Protein 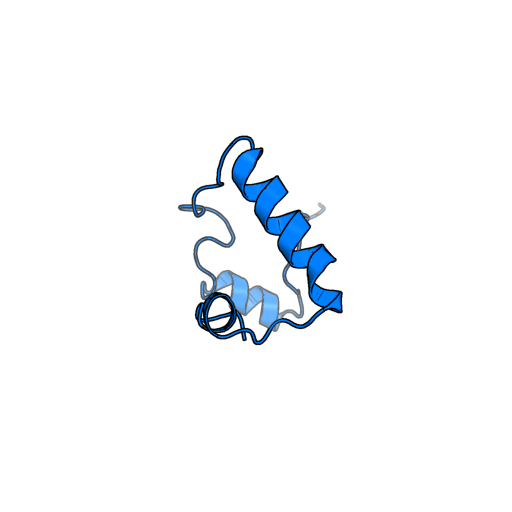AF-A0A2N2UKH3-F1 (afdb_monomer)

Radius of gyration: 18.23 Å; Cα contacts (8 Å, |Δi|>4): 13; chains: 1; bounding box: 44×26×41 Å

Mean predicted aligned error: 4.65 Å

Sequence (70 aa):
FYADGTGWDDEQLVATDISPITWRKLASRWNRGIAKPGKGVAGSVKTHSIRFKDTAAGKPPGYFVEQIED

Foldseek 3Di:
DPPVPVCVPPPPDDPVCPVVVVVVVVCVVDPPDDDDQDDPDPPSDPPDPVNVVCVVVVHDDDDDDDDDDD

Structure (mmCIF, N/CA/C/O backbone):
data_AF-A0A2N2UKH3-F1
#
_entry.id   AF-A0A2N2UKH3-F1
#
loop_
_atom_site.group_PDB
_at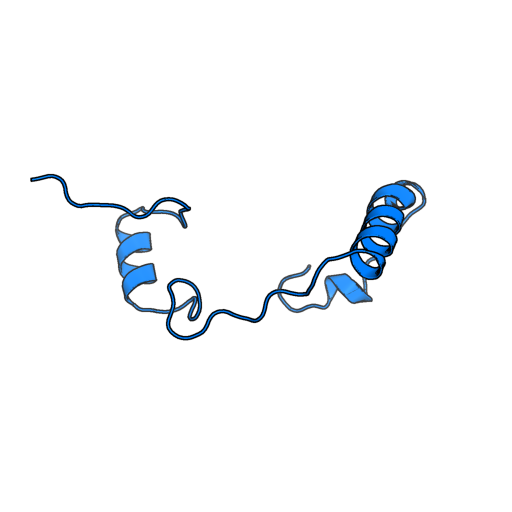om_site.id
_atom_site.type_symbol
_atom_site.label_atom_id
_atom_site.label_alt_id
_atom_site.label_comp_id
_atom_site.label_asym_id
_atom_site.label_entity_id
_atom_site.label_seq_id
_atom_site.pdbx_PDB_ins_code
_atom_site.Cartn_x
_atom_site.Cartn_y
_atom_site.Cartn_z
_atom_site.occupancy
_atom_site.B_iso_or_equiv
_atom_site.auth_seq_id
_atom_site.auth_comp_id
_atom_site.auth_asym_id
_atom_site.auth_atom_id
_atom_site.pdbx_PDB_model_num
ATOM 1 N N . PHE A 1 1 ? -1.266 -11.910 -8.392 1.00 58.66 1 PHE A N 1
ATOM 2 C CA . PHE A 1 1 ? -0.076 -11.230 -8.929 1.00 58.66 1 PHE A CA 1
ATOM 3 C C . PHE A 1 1 ? 0.747 -10.603 -7.807 1.00 58.66 1 PHE A C 1
ATOM 5 O O . PHE A 1 1 ? 1.760 -11.181 -7.488 1.00 58.66 1 PHE A O 1
ATOM 12 N N . TYR A 1 2 ? 0.314 -9.534 -7.116 1.00 80.19 2 TYR A N 1
ATOM 13 C CA . TYR A 1 2 ? 1.131 -8.922 -6.035 1.00 80.19 2 TYR A CA 1
ATOM 14 C C . TYR A 1 2 ? 0.770 -9.324 -4.591 1.00 80.19 2 TYR A C 1
ATOM 16 O O . TYR A 1 2 ? 1.449 -8.908 -3.657 1.00 80.19 2 TYR A O 1
ATOM 24 N N . ALA A 1 3 ? -0.317 -10.072 -4.380 1.00 78.19 3 ALA A N 1
ATOM 25 C CA . ALA A 1 3 ? -0.884 -10.301 -3.045 1.00 78.19 3 ALA A CA 1
ATOM 26 C C . ALA A 1 3 ? 0.024 -11.121 -2.109 1.00 78.19 3 ALA A C 1
ATOM 28 O O . ALA A 1 3 ? 0.019 -10.897 -0.902 1.00 78.19 3 ALA A O 1
ATOM 29 N N . ASP A 1 4 ? 0.795 -12.046 -2.670 1.00 85.12 4 ASP A N 1
ATOM 30 C CA . ASP A 1 4 ? 1.736 -12.937 -1.985 1.00 85.12 4 ASP A CA 1
ATOM 31 C C . ASP A 1 4 ? 3.204 -12.535 -2.209 1.00 85.12 4 ASP A C 1
ATOM 33 O O . ASP A 1 4 ? 4.112 -13.223 -1.757 1.00 85.12 4 ASP A O 1
ATOM 37 N N . GLY A 1 5 ? 3.442 -11.413 -2.893 1.00 88.31 5 GLY A N 1
ATOM 38 C CA . GLY A 1 5 ? 4.775 -10.900 -3.200 1.00 88.31 5 GLY A CA 1
ATOM 39 C C . GLY A 1 5 ? 5.381 -11.407 -4.511 1.00 88.31 5 GLY A C 1
ATOM 40 O O . GLY A 1 5 ? 6.234 -10.717 -5.056 1.00 88.31 5 GLY A O 1
ATOM 41 N N . THR A 1 6 ? 4.889 -12.518 -5.066 1.00 92.25 6 THR A N 1
ATOM 42 C CA . THR A 1 6 ? 5.484 -13.189 -6.244 1.00 92.25 6 THR A CA 1
ATOM 43 C C . THR A 1 6 ? 5.604 -12.277 -7.463 1.00 92.25 6 THR A C 1
ATOM 45 O O . THR A 1 6 ? 6.629 -12.245 -8.134 1.00 92.25 6 THR A O 1
ATOM 48 N N . GLY A 1 7 ? 4.595 -11.443 -7.711 1.00 91.88 7 GLY A N 1
ATOM 49 C CA . GLY A 1 7 ? 4.597 -10.513 -8.837 1.00 91.88 7 GLY A CA 1
ATOM 50 C C . GLY A 1 7 ? 5.654 -9.410 -8.768 1.00 91.88 7 GLY A C 1
ATOM 51 O O . GLY A 1 7 ? 5.871 -8.759 -9.780 1.00 91.88 7 GLY A O 1
ATOM 52 N N . TRP A 1 8 ? 6.300 -9.165 -7.621 1.00 93.62 8 TRP A N 1
ATOM 53 C CA . TRP A 1 8 ? 7.430 -8.225 -7.555 1.00 93.62 8 TRP A CA 1
ATOM 54 C C . TRP A 1 8 ? 8.734 -8.826 -8.083 1.00 93.62 8 TRP A C 1
ATOM 56 O O . TRP A 1 8 ? 9.598 -8.062 -8.512 1.00 93.62 8 TRP A O 1
ATOM 66 N N . ASP A 1 9 ? 8.848 -10.156 -8.069 1.00 92.62 9 ASP A N 1
ATOM 67 C CA . ASP A 1 9 ? 10.043 -10.885 -8.495 1.00 92.62 9 ASP A CA 1
ATOM 68 C C . ASP A 1 9 ? 9.873 -11.465 -9.908 1.00 92.62 9 ASP A C 1
ATOM 70 O O . ASP A 1 9 ? 10.770 -11.347 -10.741 1.00 92.62 9 ASP A O 1
ATOM 74 N N . ASP A 1 10 ? 8.698 -12.029 -10.206 1.00 93.94 10 ASP A N 1
ATOM 75 C CA . ASP A 1 10 ? 8.467 -12.815 -11.426 1.00 93.94 10 ASP A CA 1
ATOM 76 C C . ASP A 1 10 ? 7.866 -12.008 -12.595 1.00 93.94 10 ASP A C 1
ATOM 7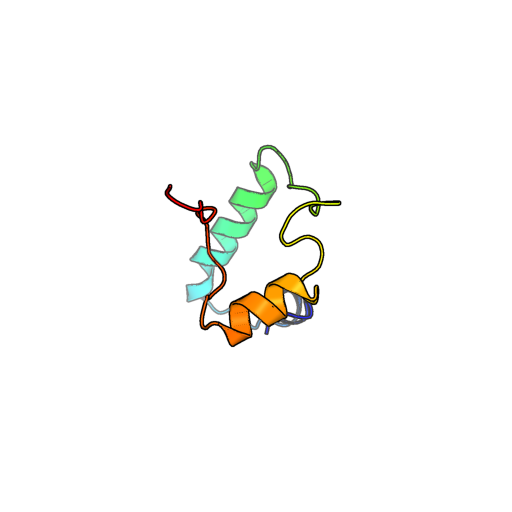8 O O . ASP A 1 10 ? 7.589 -12.563 -13.666 1.00 93.94 10 ASP A O 1
ATOM 82 N N . GLU A 1 11 ? 7.637 -10.700 -12.429 1.00 90.94 11 GLU A N 1
ATOM 83 C CA . GLU A 1 11 ? 7.061 -9.874 -13.496 1.00 90.94 11 GLU A CA 1
ATOM 84 C C . GLU A 1 11 ? 7.973 -9.795 -14.734 1.00 90.94 11 GLU A C 1
ATOM 86 O O . GLU A 1 11 ? 9.122 -9.360 -14.683 1.00 90.94 11 GLU A O 1
ATOM 91 N N . GLN A 1 12 ? 7.435 -10.197 -15.890 1.00 94.00 12 GLN A N 1
ATOM 92 C CA . GLN A 1 12 ? 8.129 -10.128 -17.177 1.00 94.00 12 GLN A CA 1
ATOM 93 C C . GLN A 1 12 ? 7.918 -8.751 -17.807 1.00 94.00 12 GLN A C 1
ATOM 95 O O . GLN A 1 12 ? 6.994 -8.542 -18.594 1.00 94.00 12 GLN A O 1
ATOM 100 N N . LEU A 1 13 ? 8.762 -7.801 -17.409 1.00 95.00 13 LEU A N 1
ATOM 101 C CA . LEU A 1 13 ? 8.698 -6.419 -17.877 1.00 95.00 13 LEU A CA 1
ATOM 102 C C . LEU A 1 13 ? 9.158 -6.285 -19.333 1.00 95.00 13 LEU A C 1
ATOM 104 O O . LEU A 1 13 ? 10.100 -6.945 -19.777 1.00 95.00 13 LEU A O 1
ATOM 108 N N . VAL A 1 14 ? 8.520 -5.378 -20.068 1.00 94.94 14 VAL A N 1
ATOM 109 C CA . VAL A 1 14 ? 8.794 -5.095 -21.484 1.00 94.94 14 VAL A CA 1
ATOM 110 C C . VAL A 1 14 ? 9.221 -3.639 -21.696 1.00 94.94 14 VAL A C 1
ATOM 112 O O . VAL A 1 14 ? 9.308 -2.844 -20.764 1.00 94.94 14 VAL A O 1
ATOM 115 N N . ALA A 1 15 ? 9.506 -3.251 -22.944 1.00 94.62 15 ALA A N 1
ATOM 116 C CA . ALA A 1 15 ? 10.048 -1.927 -23.268 1.00 94.62 15 ALA A CA 1
ATOM 117 C C . ALA A 1 15 ? 9.190 -0.752 -22.753 1.00 94.62 15 ALA A C 1
ATOM 119 O O . ALA A 1 15 ? 9.727 0.266 -22.317 1.00 94.62 15 ALA A O 1
ATOM 120 N N . THR A 1 16 ? 7.862 -0.890 -22.758 1.00 96.62 16 THR A N 1
ATOM 121 C CA . THR A 1 16 ? 6.939 0.141 -22.254 1.00 96.62 16 THR A CA 1
ATOM 122 C C . THR A 1 16 ? 6.958 0.281 -20.730 1.00 96.62 16 THR A C 1
ATOM 124 O O . THR A 1 16 ? 6.574 1.332 -20.213 1.00 96.62 16 THR A O 1
ATOM 127 N N . ASP A 1 17 ? 7.478 -0.710 -20.002 1.00 97.06 17 ASP A N 1
ATOM 128 C CA . ASP A 1 17 ? 7.596 -0.682 -18.540 1.00 97.06 17 ASP A CA 1
ATOM 129 C C . ASP A 1 17 ? 8.773 0.170 -18.046 1.00 97.06 17 ASP A C 1
ATOM 131 O O . ASP A 1 17 ? 9.019 0.291 -16.841 1.00 97.06 17 ASP A O 1
ATOM 135 N N . ILE A 1 18 ? 9.467 0.863 -18.954 1.00 97.06 18 ILE A N 1
ATOM 136 C CA . ILE A 1 18 ? 10.467 1.865 -18.586 1.00 97.06 18 ILE A CA 1
ATOM 137 C C . ILE A 1 18 ? 9.892 2.937 -17.647 1.00 97.06 18 ILE A C 1
ATOM 139 O O . ILE A 1 18 ? 10.590 3.396 -16.738 1.00 97.06 18 ILE A O 1
ATOM 143 N N . SER A 1 19 ? 8.612 3.289 -17.804 1.00 97.56 19 SER A N 1
ATOM 144 C CA . SER A 1 19 ? 7.911 4.257 -16.955 1.00 97.56 19 SER A CA 1
ATOM 145 C C . SER A 1 19 ? 7.766 3.771 -15.502 1.00 97.56 19 SER A C 1
ATOM 147 O O . SER A 1 19 ? 8.304 4.437 -14.608 1.00 97.56 19 SER A O 1
ATOM 149 N N . PRO A 1 20 ? 7.121 2.617 -15.210 1.00 96.81 20 PRO A N 1
ATOM 150 C CA . PRO A 1 20 ? 7.040 2.100 -13.844 1.00 96.81 20 PRO A CA 1
ATOM 151 C C . PRO A 1 20 ? 8.412 1.759 -13.242 1.00 96.81 20 PRO A C 1
ATOM 153 O O . PRO A 1 20 ? 8.623 2.030 -12.058 1.00 96.81 20 PRO A O 1
ATOM 156 N N . ILE A 1 21 ? 9.377 1.256 -14.025 1.00 97.75 21 ILE A N 1
ATOM 157 C CA . ILE A 1 21 ? 10.748 1.003 -13.538 1.00 97.75 21 ILE A CA 1
ATOM 158 C C . ILE A 1 21 ? 11.408 2.307 -13.072 1.00 97.75 21 ILE A C 1
ATOM 160 O O . ILE A 1 21 ? 11.983 2.368 -11.979 1.00 97.75 21 ILE A O 1
ATOM 164 N N . THR A 1 22 ? 11.330 3.360 -13.889 1.00 98.44 22 THR A N 1
ATOM 165 C CA . THR A 1 22 ? 11.936 4.662 -13.576 1.00 98.44 22 THR A CA 1
ATOM 166 C C . THR A 1 22 ? 11.309 5.268 -12.327 1.00 98.44 22 THR A C 1
ATOM 168 O O . THR A 1 22 ? 12.032 5.721 -11.434 1.00 98.44 22 THR A O 1
ATOM 171 N N . TRP A 1 23 ? 9.979 5.207 -12.221 1.00 98.12 23 TRP A N 1
ATOM 172 C CA . TRP A 1 23 ? 9.248 5.655 -11.039 1.00 98.12 23 TRP A CA 1
ATOM 173 C C . TRP A 1 23 ? 9.716 4.940 -9.768 1.00 98.12 23 TRP A C 1
ATOM 175 O O . TRP A 1 23 ? 10.115 5.604 -8.809 1.00 98.12 23 TRP A O 1
ATOM 185 N N . ARG A 1 24 ? 9.743 3.600 -9.766 1.00 97.88 24 ARG A N 1
ATOM 186 C CA . ARG A 1 24 ? 10.157 2.812 -8.593 1.00 97.88 24 ARG A CA 1
ATOM 187 C C . ARG A 1 24 ? 11.590 3.158 -8.164 1.00 97.88 24 ARG A C 1
ATOM 189 O O . ARG A 1 24 ? 11.836 3.376 -6.981 1.00 97.88 24 ARG A O 1
ATOM 196 N N . LYS A 1 25 ? 12.528 3.317 -9.109 1.00 98.31 25 LYS A N 1
ATOM 197 C CA . LYS A 1 25 ? 13.920 3.725 -8.814 1.00 98.31 25 LYS A CA 1
ATOM 198 C C . LYS A 1 25 ? 14.028 5.130 -8.216 1.00 98.31 25 LYS A C 1
ATOM 200 O O . LYS A 1 25 ? 14.890 5.375 -7.370 1.00 98.31 25 LYS A O 1
ATOM 205 N N . LEU A 1 26 ? 13.217 6.078 -8.684 1.00 98.56 26 LEU A N 1
ATOM 206 C CA . LEU A 1 26 ? 13.190 7.434 -8.134 1.00 98.56 26 LEU A CA 1
ATOM 207 C C . LEU A 1 26 ? 12.589 7.434 -6.722 1.00 98.56 26 LEU A C 1
ATOM 209 O O . LEU A 1 26 ? 13.210 7.962 -5.800 1.00 98.56 26 LEU A O 1
ATOM 213 N N . ALA A 1 27 ? 11.429 6.799 -6.550 1.00 98.19 27 ALA A N 1
ATOM 214 C CA . ALA A 1 27 ? 10.717 6.722 -5.278 1.00 98.19 27 ALA A CA 1
ATOM 215 C C . ALA A 1 27 ? 11.567 6.050 -4.185 1.00 98.19 27 ALA A C 1
ATOM 217 O O . ALA A 1 27 ? 11.658 6.560 -3.069 1.00 98.19 27 ALA A O 1
ATOM 218 N N . SER A 1 28 ? 12.271 4.963 -4.508 1.00 97.69 28 SER A N 1
ATOM 219 C CA . SER A 1 28 ? 13.136 4.276 -3.542 1.00 97.69 28 SER A CA 1
ATOM 220 C C . SER A 1 28 ? 14.342 5.109 -3.101 1.00 97.69 28 SER A C 1
ATOM 222 O O . SER A 1 28 ? 14.746 5.006 -1.948 1.00 97.69 28 SER A O 1
ATOM 224 N N . ARG A 1 29 ? 14.903 5.964 -3.969 1.00 98.25 29 ARG A N 1
ATOM 225 C CA . ARG A 1 29 ? 16.050 6.823 -3.611 1.00 98.25 29 ARG A CA 1
ATOM 226 C C . ARG A 1 29 ? 15.663 8.044 -2.782 1.00 98.25 29 ARG A C 1
ATOM 228 O O . ARG A 1 29 ? 16.456 8.480 -1.958 1.00 98.25 29 ARG A O 1
ATOM 235 N N . TRP A 1 30 ? 14.477 8.603 -3.019 1.00 98.38 30 TRP A N 1
ATOM 236 C CA . TRP A 1 30 ? 14.105 9.927 -2.504 1.00 98.38 30 TRP A CA 1
ATOM 237 C C . TRP A 1 30 ? 12.859 9.936 -1.614 1.00 98.38 30 TRP A C 1
ATOM 239 O O . TRP A 1 30 ? 12.343 11.007 -1.290 1.00 98.38 30 TRP A O 1
ATOM 249 N N . ASN A 1 31 ? 12.348 8.771 -1.205 1.00 98.00 31 ASN A N 1
ATOM 250 C CA . ASN A 1 31 ? 11.299 8.731 -0.190 1.00 98.00 31 ASN A CA 1
ATOM 251 C C . ASN A 1 31 ? 11.818 9.321 1.131 1.00 98.00 31 ASN A C 1
ATOM 253 O O . ASN A 1 31 ? 12.985 9.179 1.487 1.00 98.00 31 ASN A O 1
ATOM 257 N N . ARG A 1 32 ? 10.925 9.969 1.882 1.00 98.31 32 ARG A N 1
ATOM 258 C CA . ARG A 1 32 ? 11.242 10.558 3.193 1.00 98.31 32 ARG A CA 1
ATOM 259 C C . ARG A 1 32 ? 11.026 9.577 4.351 1.00 98.31 32 ARG A C 1
ATOM 261 O O . ARG A 1 32 ? 10.812 9.999 5.482 1.00 98.31 32 ARG A O 1
ATOM 268 N N . GLY A 1 33 ? 11.035 8.279 4.062 1.00 97.50 33 GLY A N 1
ATOM 269 C CA . GLY A 1 33 ? 10.755 7.216 5.016 1.00 97.50 33 GLY A CA 1
ATOM 270 C C . GLY A 1 33 ? 9.731 6.213 4.494 1.00 97.50 33 GLY A C 1
ATOM 271 O O . GLY A 1 33 ? 8.869 6.525 3.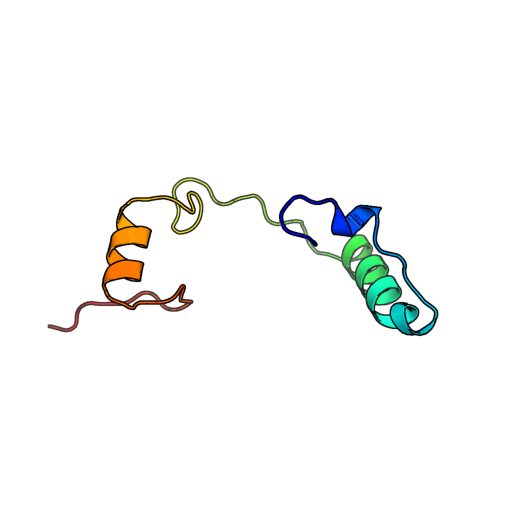671 1.00 97.50 33 GLY A O 1
ATOM 272 N N . ILE A 1 34 ? 9.823 4.997 5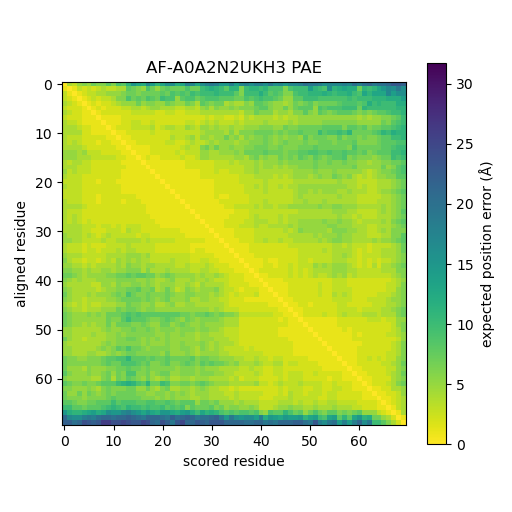.027 1.00 97.56 34 ILE A N 1
ATOM 273 C CA . ILE A 1 34 ? 8.919 3.884 4.736 1.00 97.56 34 ILE A CA 1
ATOM 274 C C . ILE A 1 34 ? 7.962 3.732 5.920 1.00 97.56 34 ILE A C 1
ATOM 276 O O . ILE A 1 34 ? 8.391 3.556 7.062 1.00 97.56 34 ILE A O 1
ATOM 280 N N . ALA A 1 35 ? 6.656 3.818 5.659 1.00 96.69 35 ALA A N 1
ATOM 281 C CA . ALA A 1 35 ? 5.641 3.693 6.698 1.00 96.69 35 ALA A CA 1
ATOM 282 C C . ALA A 1 35 ? 5.654 2.284 7.318 1.00 96.69 35 ALA A C 1
ATOM 284 O O . ALA A 1 35 ? 5.614 1.276 6.612 1.00 96.69 35 ALA A O 1
ATOM 285 N N . LYS A 1 36 ? 5.681 2.211 8.653 1.00 97.12 36 LYS A N 1
ATOM 286 C CA . LYS A 1 36 ? 5.586 0.938 9.381 1.00 97.12 36 LYS A CA 1
ATOM 287 C C . LYS A 1 36 ? 4.154 0.387 9.321 1.00 97.12 36 LYS A C 1
ATOM 289 O O . LYS A 1 36 ? 3.211 1.181 9.310 1.00 97.12 36 LYS A O 1
ATOM 294 N N . PRO A 1 37 ? 3.963 -0.944 9.376 1.00 95.44 37 PRO A N 1
ATOM 295 C CA . PRO A 1 37 ? 2.634 -1.528 9.526 1.00 95.44 37 PRO A CA 1
ATOM 296 C C . PRO A 1 37 ? 1.907 -0.973 10.759 1.00 95.44 37 PRO A C 1
ATOM 298 O O . PRO A 1 37 ? 2.498 -0.856 11.837 1.00 95.44 37 PRO A O 1
ATOM 301 N N . GLY A 1 38 ? 0.625 -0.636 10.603 1.00 94.94 38 GLY A N 1
ATOM 302 C CA . GLY A 1 38 ? -0.206 -0.133 11.697 1.00 94.94 38 GLY A CA 1
ATOM 303 C C . GLY A 1 38 ? -0.387 -1.177 12.802 1.00 94.94 38 GLY A C 1
ATOM 304 O O . GLY A 1 38 ? -0.572 -2.360 12.520 1.00 94.94 38 GLY A O 1
ATOM 305 N N . LYS A 1 39 ? -0.365 -0.742 14.065 1.00 95.88 39 LYS A N 1
ATOM 306 C CA . LYS A 1 39 ? -0.555 -1.598 15.247 1.00 95.88 39 LYS A CA 1
ATOM 307 C C . LYS A 1 39 ? -1.712 -1.068 16.087 1.00 95.88 39 LYS A C 1
ATOM 309 O O . LYS A 1 39 ? -1.727 0.119 16.384 1.00 95.88 39 LYS A O 1
ATOM 314 N N . GLY A 1 40 ? -2.671 -1.926 16.446 1.00 94.44 40 GLY A N 1
ATOM 315 C CA . GLY A 1 40 ? -3.818 -1.543 17.286 1.00 94.44 40 GLY A CA 1
ATOM 316 C C . GLY A 1 40 ? -4.789 -0.540 16.644 1.00 94.44 40 GLY A C 1
ATOM 317 O O . GLY A 1 40 ? -5.631 0.017 17.334 1.00 94.44 40 GLY A O 1
ATOM 318 N N . VAL A 1 41 ? -4.672 -0.302 15.334 1.00 94.69 41 VAL A N 1
ATOM 319 C CA . VAL A 1 41 ? -5.498 0.650 14.572 1.00 94.69 41 VAL A CA 1
ATOM 320 C C . VAL A 1 41 ? -6.362 -0.070 13.539 1.00 94.69 41 VAL A C 1
ATOM 322 O O . VAL A 1 41 ? -6.065 -1.209 13.154 1.00 94.69 41 VAL A O 1
ATOM 325 N N . ALA A 1 42 ? -7.413 0.594 13.053 1.00 92.75 42 ALA A N 1
ATOM 326 C CA . ALA A 1 42 ? -8.256 0.074 11.981 1.00 92.75 42 ALA A CA 1
ATOM 327 C C . ALA A 1 42 ? -7.408 -0.326 10.760 1.00 92.75 42 ALA A C 1
ATOM 329 O O . ALA A 1 42 ? -6.504 0.387 10.329 1.00 92.75 42 ALA A O 1
ATOM 330 N N . GLY A 1 43 ? -7.658 -1.523 10.228 1.00 91.62 43 GLY A N 1
ATOM 331 C CA . GLY A 1 43 ? -6.872 -2.088 9.133 1.00 91.62 43 GLY A CA 1
ATOM 332 C C . GLY A 1 43 ? -5.570 -2.783 9.547 1.00 91.62 43 GLY A C 1
ATOM 333 O O . GLY A 1 43 ? -4.971 -3.415 8.682 1.00 91.62 43 GLY A O 1
ATOM 334 N N . SER A 1 44 ? -5.143 -2.759 10.815 1.00 94.50 44 SER A N 1
ATOM 335 C CA . SER A 1 44 ? -4.020 -3.603 11.276 1.00 94.50 44 SER A CA 1
ATOM 336 C C . SER A 1 44 ? -4.335 -5.100 11.148 1.00 94.50 44 SER A C 1
ATOM 338 O O . SER A 1 44 ? -3.495 -5.871 10.695 1.00 94.50 44 SER A O 1
ATOM 340 N N . VAL A 1 45 ? -5.582 -5.491 11.433 1.00 95.12 45 VAL A N 1
ATOM 341 C CA . VAL A 1 45 ? -6.114 -6.844 11.217 1.00 95.12 45 VAL A CA 1
ATOM 342 C C . VAL A 1 45 ? -7.196 -6.784 10.141 1.00 95.12 45 VAL A C 1
ATOM 344 O O . VAL A 1 45 ? -8.219 -6.115 10.305 1.00 95.12 45 VAL A O 1
ATOM 347 N N . LYS A 1 46 ? -6.982 -7.460 9.007 1.00 93.12 46 LYS A N 1
ATOM 348 C CA . LYS A 1 46 ? -7.928 -7.428 7.875 1.00 93.12 46 LYS A CA 1
ATOM 349 C C . LYS A 1 46 ? -9.145 -8.336 8.079 1.00 93.12 46 LYS A C 1
ATOM 351 O O . LYS A 1 46 ? -10.169 -8.086 7.467 1.00 93.12 46 LYS A O 1
ATOM 356 N N . THR A 1 47 ? -9.049 -9.329 8.957 1.00 95.12 47 THR A N 1
ATOM 357 C CA . THR A 1 47 ? -10.071 -10.360 9.217 1.00 95.12 47 THR A CA 1
ATOM 358 C C . THR A 1 47 ? -10.785 -10.172 10.559 1.00 95.12 47 THR A C 1
ATOM 360 O O . THR A 1 47 ? -11.305 -11.121 11.138 1.00 95.12 47 THR A O 1
ATOM 363 N N . HIS A 1 48 ? -10.790 -8.955 11.101 1.00 94.12 48 HIS A N 1
ATOM 364 C CA . HIS A 1 48 ? -11.460 -8.685 12.368 1.00 94.12 48 HIS A CA 1
ATOM 365 C C . HIS A 1 48 ? -12.992 -8.702 12.198 1.00 94.12 48 HIS A C 1
ATOM 367 O O . HIS A 1 48 ? -13.512 -8.333 11.143 1.00 94.12 48 HIS A O 1
ATOM 373 N N . SER A 1 49 ? -13.720 -9.104 13.243 1.00 95.88 49 SER A N 1
ATOM 374 C CA . SER A 1 49 ? -15.180 -9.299 13.196 1.00 95.88 49 SER A CA 1
ATOM 375 C C . SER A 1 49 ? -15.965 -8.036 12.826 1.00 95.88 49 SER A C 1
ATOM 377 O O . SER A 1 49 ? -16.960 -8.138 12.114 1.00 95.88 49 SER A O 1
ATOM 379 N N . ILE A 1 50 ? -15.503 -6.846 13.233 1.00 94.38 50 ILE A N 1
ATOM 380 C CA . ILE A 1 50 ? -16.149 -5.569 12.869 1.00 94.38 50 ILE A CA 1
ATOM 381 C C . ILE A 1 50 ? -16.128 -5.368 11.344 1.00 94.38 50 ILE A C 1
ATOM 383 O O . ILE A 1 50 ? -17.163 -5.059 10.769 1.00 94.38 50 ILE A O 1
ATOM 387 N N . ARG A 1 51 ? -15.025 -5.685 10.647 1.00 93.19 51 ARG A N 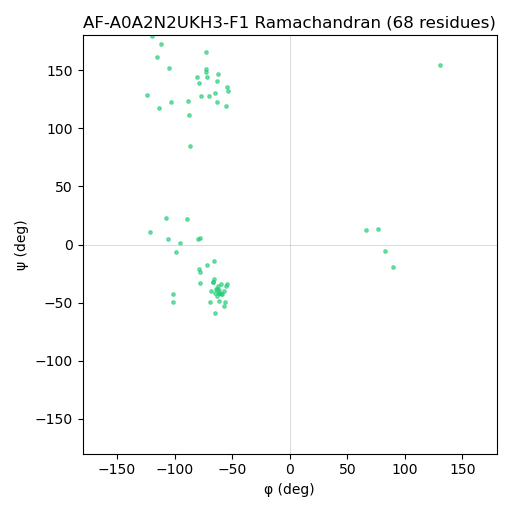1
ATOM 388 C CA . ARG A 1 51 ? -14.979 -5.606 9.175 1.00 93.19 51 ARG A CA 1
ATOM 389 C C . ARG A 1 51 ? -15.986 -6.528 8.508 1.00 93.19 51 ARG A C 1
ATOM 391 O O . ARG A 1 51 ? -16.554 -6.168 7.482 1.00 93.19 51 ARG A O 1
ATOM 398 N N . PHE A 1 52 ? -16.169 -7.729 9.053 1.00 96.56 52 PHE A N 1
ATOM 399 C CA . PHE A 1 52 ? -17.149 -8.675 8.527 1.00 96.56 52 PHE A CA 1
ATOM 400 C C . PHE A 1 52 ? -18.577 -8.187 8.762 1.00 96.56 52 PHE A C 1
ATOM 402 O O . PHE A 1 52 ? -19.387 -8.278 7.845 1.00 96.56 52 PHE A O 1
ATOM 409 N N . LYS A 1 53 ? -18.864 -7.604 9.933 1.00 96.50 53 LYS A N 1
ATOM 410 C CA . LYS A 1 53 ? -20.135 -6.916 10.203 1.00 96.50 53 LYS A CA 1
ATOM 411 C C . LYS A 1 53 ? -20.390 -5.812 9.170 1.00 96.50 53 LYS A C 1
ATOM 413 O O . LYS A 1 53 ? -21.463 -5.783 8.577 1.00 96.50 53 LYS A O 1
ATOM 418 N N . ASP A 1 54 ? -19.410 -4.948 8.922 1.00 94.69 54 ASP A N 1
ATOM 419 C CA . ASP A 1 54 ? -19.546 -3.832 7.978 1.00 94.69 54 ASP A CA 1
ATOM 420 C C . ASP A 1 54 ? -19.732 -4.327 6.538 1.00 94.69 54 ASP A C 1
ATOM 422 O O . ASP A 1 54 ? -20.613 -3.856 5.821 1.00 94.69 54 ASP A O 1
ATOM 426 N N . THR A 1 55 ? -18.972 -5.351 6.141 1.00 95.81 55 THR A N 1
ATOM 427 C CA . THR A 1 55 ? -19.104 -5.990 4.822 1.00 95.81 55 THR A CA 1
ATOM 428 C C . THR A 1 55 ? -20.492 -6.609 4.646 1.00 95.81 55 THR A C 1
ATOM 430 O O . THR A 1 55 ? -21.102 -6.453 3.591 1.00 95.81 55 THR A O 1
ATOM 433 N N . ALA A 1 56 ? -21.023 -7.270 5.680 1.00 97.1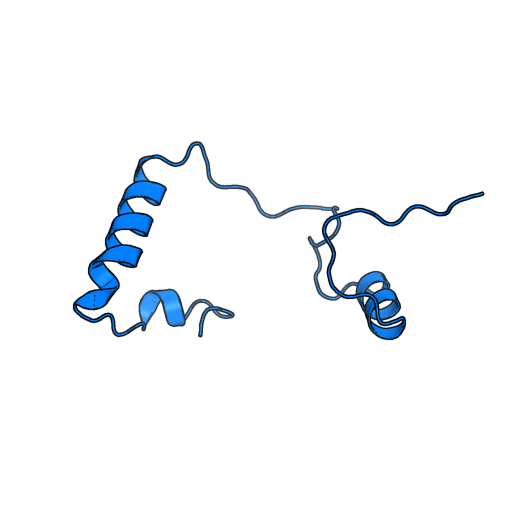9 56 ALA A N 1
ATOM 434 C CA . ALA A 1 56 ? -22.374 -7.832 5.667 1.00 97.19 56 ALA A CA 1
ATOM 435 C C . ALA A 1 56 ? -23.464 -6.748 5.597 1.00 97.19 56 ALA A C 1
ATOM 437 O O . ALA A 1 56 ? -24.515 -6.979 5.007 1.00 97.19 56 ALA A O 1
ATOM 438 N N . ALA A 1 57 ? -23.200 -5.556 6.137 1.00 95.81 57 ALA A N 1
ATOM 439 C CA . ALA A 1 57 ? -24.055 -4.377 5.998 1.00 95.81 57 ALA A CA 1
ATOM 440 C C . ALA A 1 57 ? -23.886 -3.649 4.646 1.00 95.81 57 ALA A C 1
ATOM 442 O O . ALA A 1 57 ? -24.461 -2.581 4.451 1.00 95.81 57 ALA A O 1
ATOM 443 N N . GLY A 1 58 ? -23.086 -4.190 3.720 1.00 96.12 58 GLY A N 1
ATOM 444 C CA . GLY A 1 58 ? -22.843 -3.600 2.403 1.00 96.12 58 GLY A CA 1
ATOM 445 C C . GLY A 1 58 ? -21.875 -2.413 2.406 1.00 96.12 58 GLY A C 1
ATOM 446 O O . GLY A 1 58 ? -21.789 -1.707 1.403 1.00 96.12 58 GLY A O 1
ATOM 447 N N . LYS A 1 59 ? -21.137 -2.180 3.499 1.00 94.81 59 LYS A N 1
ATOM 448 C CA . LYS A 1 59 ? -20.181 -1.071 3.619 1.00 94.81 59 LYS A CA 1
ATOM 449 C C . LYS A 1 59 ? -18.803 -1.496 3.085 1.00 94.81 59 LYS A C 1
ATOM 451 O O . LYS A 1 59 ? -18.149 -2.346 3.698 1.00 94.81 59 LYS A O 1
ATOM 456 N N . PRO A 1 60 ? -18.331 -0.943 1.950 1.00 94.19 60 PRO A N 1
ATOM 457 C CA . PRO A 1 60 ? -17.008 -1.262 1.424 1.00 94.19 60 PRO A CA 1
ATOM 458 C C . PRO A 1 60 ? -15.895 -0.612 2.269 1.00 94.19 60 PRO A C 1
ATOM 460 O O . PRO A 1 60 ? -16.161 0.299 3.055 1.00 94.19 60 PRO A O 1
ATOM 463 N N . PRO A 1 61 ? -14.623 -1.026 2.104 1.00 94.75 61 PRO A N 1
ATOM 464 C CA . PRO A 1 61 ? -13.493 -0.345 2.732 1.00 94.75 61 PRO A CA 1
ATOM 465 C C . PRO A 1 61 ? -13.463 1.148 2.368 1.00 94.75 61 PRO A C 1
ATOM 467 O O . PRO A 1 61 ? -13.347 1.497 1.195 1.00 94.75 61 PRO A O 1
ATOM 470 N N . GLY A 1 62 ? -13.558 2.01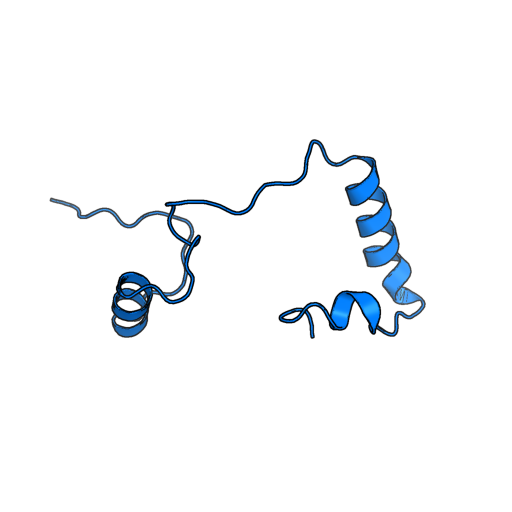4 3.378 1.00 93.94 62 GLY A N 1
ATOM 471 C CA . GLY A 1 62 ? -13.628 3.467 3.215 1.00 93.94 62 GLY A CA 1
ATOM 472 C C . GLY A 1 62 ? -12.391 4.210 3.719 1.00 93.94 62 GLY A C 1
ATOM 473 O O . GLY A 1 62 ? -11.500 3.630 4.344 1.0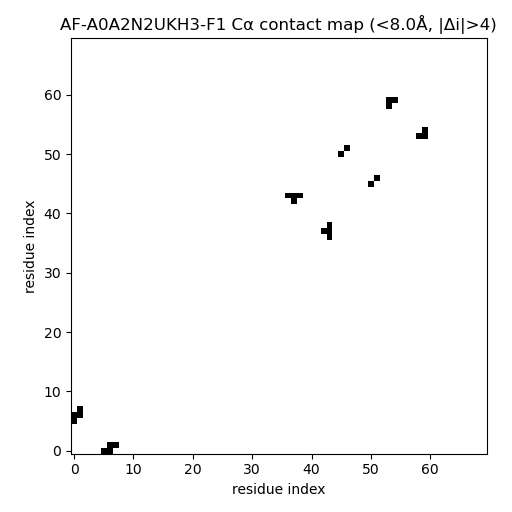0 93.94 62 GLY A O 1
ATOM 474 N N . TYR A 1 63 ? -12.358 5.513 3.435 1.00 93.94 63 TYR A N 1
ATOM 475 C CA . TYR A 1 63 ? -11.339 6.440 3.938 1.00 93.94 63 TYR A CA 1
ATOM 476 C C . TYR A 1 63 ? -11.856 7.272 5.116 1.00 93.94 63 TYR A C 1
ATOM 478 O O . TYR A 1 63 ? -11.207 7.342 6.157 1.00 93.94 63 TYR A O 1
ATOM 486 N N . PHE A 1 64 ? -13.035 7.879 4.963 1.00 95.12 64 PHE A N 1
ATOM 487 C CA . PHE A 1 64 ? -13.656 8.676 6.016 1.00 95.12 64 PHE A CA 1
ATOM 488 C C . PHE A 1 64 ? -14.321 7.780 7.060 1.00 95.12 64 PHE A C 1
ATOM 490 O O . PHE A 1 64 ? -14.943 6.773 6.724 1.00 95.12 64 PHE A O 1
ATOM 497 N N . VAL A 1 65 ? -14.168 8.155 8.329 1.00 93.25 65 VAL A N 1
ATOM 498 C CA . VAL A 1 65 ? -14.793 7.459 9.456 1.00 93.25 65 VAL A CA 1
ATOM 499 C C . VAL A 1 65 ? -16.266 7.846 9.511 1.00 93.25 65 VAL A C 1
ATOM 501 O O . VAL A 1 65 ? -16.594 9.031 9.510 1.00 93.25 65 VAL A O 1
ATOM 504 N N . GLU A 1 66 ? -17.140 6.844 9.559 1.00 90.94 66 GLU A N 1
ATOM 505 C CA . GLU A 1 66 ? -18.574 7.046 9.743 1.00 90.94 66 GLU A CA 1
ATOM 506 C C . GLU A 1 66 ? -18.850 7.522 11.171 1.00 90.94 66 GLU A C 1
ATOM 508 O O . GLU A 1 66 ? -18.396 6.913 12.143 1.00 90.94 66 GLU A O 1
ATOM 513 N N . GLN A 1 67 ? -19.575 8.629 11.282 1.00 92.31 67 GLN A N 1
ATOM 514 C CA . GLN A 1 67 ? -20.061 9.170 12.546 1.00 92.31 67 GLN A CA 1
ATOM 515 C C . GLN A 1 67 ? -21.553 8.864 12.653 1.00 92.31 67 GLN A C 1
ATOM 517 O O . GLN A 1 67 ? -22.234 8.724 11.638 1.00 92.31 67 GLN A O 1
ATOM 522 N N . ILE A 1 68 ? -22.051 8.732 13.877 1.00 88.62 68 ILE A N 1
ATOM 523 C CA . ILE A 1 68 ? -23.490 8.676 14.124 1.00 88.62 68 ILE A CA 1
ATOM 524 C C . ILE A 1 68 ? -23.936 10.129 14.298 1.00 88.62 68 ILE A C 1
ATOM 526 O O . ILE A 1 68 ? -23.347 10.843 15.107 1.00 88.62 68 ILE A O 1
ATOM 530 N N . GLU A 1 69 ? -24.901 10.566 13.497 1.00 81.56 69 GLU A N 1
ATOM 531 C CA . GLU A 1 69 ? -25.577 11.854 13.686 1.00 81.56 69 GLU A CA 1
ATOM 532 C C . GLU A 1 69 ? -26.658 11.699 14.775 1.00 81.56 69 GLU A C 1
ATOM 534 O O . GLU A 1 69 ? -27.246 10.618 14.887 1.00 81.56 69 GLU A O 1
ATOM 539 N N . ASP A 1 70 ? -26.858 12.741 15.594 1.00 61.88 70 ASP A N 1
ATOM 540 C CA . ASP A 1 70 ? -27.861 12.783 16.679 1.00 61.88 70 ASP A CA 1
ATOM 541 C C . ASP A 1 70 ? -29.312 12.796 16.160 1.00 61.88 70 ASP A C 1
ATOM 543 O O . ASP A 1 70 ? -29.588 13.503 15.160 1.00 61.88 70 ASP A O 1
#

Secondary structure (DSSP, 8-state):
--TTSHHHHS----GGGHHHHHHHHHHHHH-S-PPPPPSSSTTSSTT-HHHHHHHHTT----SSPP----

pLDDT: mean 93.42, std 6.95, range [58.66, 98.56]

Nearest PDB structures (foldseek):
  1z01-assembly1_A  TM=9.926E-01  e=9.036E-07  Pseudomonas putida

Solvent-accessible surface area (backbone atoms only — not comparable to full-atom values): 4848 Å² total; per-residue (Å²): 102,65,89,85,50,55,41,79,74,70,58,86,78,55,84,81,43,53,57,63,54,50,49,53,59,50,50,72,73,67,55,96,71,81,87,74,85,62,74,97,43,93,74,48,59,84,83,41,68,67,57,52,53,37,47,75,72,70,48,71,95,74,87,76,82,88,77,86,82,134